Protein AF-A0A921BF27-F1 (afdb_monomer_lite)

Foldseek 3Di:
DADDDLVDQVQVVCVVVVHHDDDPQAADEAECQPPPDDLVVLLVVLVVQQVQADPNSHRRHQYEYEHNAALPDPCLVVLLSCVLLARRYYDHPHNDDPVSVQVRVQSNAAAADPPALDNPPGHDRDDRNPNNCVSSVHDPVRVNCSRRRSRDDPDD

Sequence (156 aa):
MRRARVDSIKSLKLWRDGRAAVANQEWRFVDMEHSPFSGQLVQEVLAEMDQDRGSDGRMRLTPLVRIPQDGDEDFKWAVKQVLDIGGFGVILPHVDTKEEAVRFVEAMRYPPLDDSAYPEPRGERGWGPGGAMRLWDMGANEYYRTCGRLAAQSRG

Structure (mmCIF, N/CA/C/O backbone):
data_AF-A0A921BF27-F1
#
_entry.id   AF-A0A921BF27-F1
#
loop_
_atom_site.group_PDB
_atom_site.id
_atom_site.type_symbol
_atom_site.label_atom_id
_atom_site.label_alt_id
_atom_site.label_comp_id
_atom_site.label_asym_id
_atom_site.label_entity_id
_atom_site.label_seq_id
_atom_site.pdbx_PDB_ins_code
_atom_site.Cartn_x
_atom_site.Cartn_y
_atom_site.Cartn_z
_atom_site.occupancy
_atom_site.B_iso_or_equiv
_atom_site.auth_seq_id
_atom_site.auth_comp_id
_atom_site.auth_asym_id
_atom_site.auth_atom_id
_atom_site.pdbx_PDB_model_num
ATOM 1 N N . MET A 1 1 ? 4.383 -4.833 -25.931 1.00 30.48 1 MET A N 1
ATOM 2 C CA . MET A 1 1 ? 3.068 -4.356 -25.448 1.00 30.48 1 MET A CA 1
ATOM 3 C C . MET A 1 1 ? 2.831 -4.960 -24.072 1.00 30.48 1 MET A C 1
ATOM 5 O O . MET A 1 1 ? 2.545 -6.144 -23.990 1.00 30.48 1 MET A O 1
ATOM 9 N N . ARG A 1 2 ? 3.042 -4.186 -23.004 1.00 41.72 2 ARG A N 1
ATOM 10 C CA . ARG A 1 2 ? 2.819 -4.584 -21.607 1.00 41.72 2 ARG A CA 1
ATOM 11 C C . ARG A 1 2 ? 1.784 -3.608 -21.051 1.00 41.72 2 ARG A C 1
ATOM 13 O O . ARG A 1 2 ? 1.970 -2.407 -21.180 1.00 41.72 2 ARG A O 1
ATOM 20 N N . ARG A 1 3 ? 0.638 -4.102 -20.587 1.00 38.84 3 ARG A N 1
ATOM 21 C CA . ARG A 1 3 ? -0.415 -3.281 -19.969 1.00 38.84 3 ARG A CA 1
ATOM 22 C C . ARG A 1 3 ? -0.991 -4.071 -18.809 1.00 38.84 3 ARG A C 1
ATOM 24 O O . ARG A 1 3 ? -1.799 -4.977 -19.020 1.00 38.84 3 ARG A O 1
ATOM 31 N N . ALA A 1 4 ? -0.579 -3.730 -17.596 1.00 37.50 4 ALA A N 1
ATOM 32 C CA . ALA A 1 4 ? -1.257 -4.187 -16.398 1.00 37.50 4 ALA A CA 1
ATOM 33 C C . ALA A 1 4 ? -2.602 -3.446 -16.312 1.00 37.50 4 ALA A C 1
ATOM 35 O O . ALA A 1 4 ? -2.677 -2.294 -15.901 1.00 37.50 4 ALA A O 1
ATOM 36 N N . ARG A 1 5 ? -3.682 -4.092 -16.769 1.00 43.44 5 ARG A N 1
ATOM 37 C CA . ARG A 1 5 ? -5.045 -3.615 -16.502 1.00 43.44 5 ARG A CA 1
ATOM 38 C C . ARG A 1 5 ? -5.353 -3.816 -15.028 1.00 43.44 5 ARG A C 1
ATOM 40 O O . ARG A 1 5 ? -5.181 -4.922 -14.538 1.00 43.44 5 ARG A O 1
ATOM 47 N N . VAL A 1 6 ? -5.839 -2.762 -14.393 1.00 42.69 6 VAL A N 1
ATOM 48 C CA . VAL A 1 6 ? -6.148 -2.616 -12.963 1.00 42.69 6 VAL A CA 1
ATOM 49 C C . VAL A 1 6 ? -7.272 -3.547 -12.479 1.00 42.69 6 VAL A C 1
ATOM 51 O O . VAL A 1 6 ? -7.367 -3.831 -11.289 1.00 42.69 6 VAL A O 1
ATOM 54 N N . ASP A 1 7 ? -8.053 -4.122 -13.401 1.00 39.69 7 ASP A N 1
ATOM 55 C CA . ASP A 1 7 ? -9.142 -5.090 -13.153 1.00 39.69 7 ASP A CA 1
ATOM 56 C C . ASP A 1 7 ? -8.671 -6.453 -12.594 1.00 39.69 7 ASP A C 1
ATOM 58 O O . ASP A 1 7 ? -9.343 -7.475 -12.731 1.00 39.69 7 ASP A O 1
ATOM 62 N N . SER A 1 8 ? -7.471 -6.522 -12.021 1.00 46.50 8 SER A N 1
ATOM 63 C CA . SER A 1 8 ? -6.712 -7.762 -11.909 1.00 46.50 8 SER A CA 1
ATOM 64 C C . SER A 1 8 ? -5.944 -7.963 -10.624 1.00 46.50 8 SER A C 1
ATOM 66 O O . SER A 1 8 ? -4.939 -8.680 -10.598 1.00 46.50 8 SER A O 1
ATOM 68 N N . ILE A 1 9 ? -6.390 -7.333 -9.552 1.00 57.59 9 ILE A N 1
ATOM 69 C CA . ILE A 1 9 ? -5.944 -7.747 -8.234 1.00 57.59 9 ILE A CA 1
ATOM 70 C C . ILE A 1 9 ? -6.592 -9.108 -8.007 1.00 57.59 9 ILE A C 1
ATOM 72 O O . ILE A 1 9 ? -7.790 -9.188 -7.726 1.00 57.59 9 ILE A O 1
ATOM 76 N N . LYS A 1 10 ? -5.820 -10.183 -8.195 1.00 63.97 10 LYS A N 1
ATOM 77 C CA . LYS A 1 10 ? -6.296 -11.569 -8.063 1.00 63.97 10 LYS A CA 1
ATOM 78 C C . LYS A 1 10 ? -7.074 -11.744 -6.752 1.00 63.97 10 LYS A C 1
ATOM 80 O O . LYS A 1 10 ? -8.173 -12.286 -6.773 1.00 63.97 10 LYS A O 1
ATOM 85 N N . SER A 1 11 ? -6.569 -11.172 -5.659 1.00 59.81 11 SER A N 1
ATOM 86 C CA . SER A 1 11 ? -7.199 -11.192 -4.334 1.00 59.81 11 SER A CA 1
ATOM 87 C C . SER A 1 11 ? -8.550 -10.466 -4.268 1.00 59.81 11 SER A C 1
ATOM 89 O O . SER A 1 11 ? -9.496 -11.004 -3.701 1.00 59.81 11 SER A O 1
ATOM 91 N N . LEU A 1 12 ? -8.682 -9.281 -4.879 1.00 61.22 12 LEU A N 1
ATOM 92 C CA . LEU A 1 12 ? -9.947 -8.532 -4.881 1.00 61.22 12 LEU A CA 1
ATOM 93 C C . LEU A 1 12 ? -11.010 -9.240 -5.725 1.00 61.22 12 LEU A C 1
ATOM 95 O O . LEU A 1 12 ? -12.179 -9.276 -5.349 1.00 61.22 12 LEU A O 1
ATOM 99 N N . LYS A 1 13 ? -10.604 -9.825 -6.858 1.00 66.06 13 LYS A N 1
ATOM 100 C CA . LYS A 1 13 ? -11.502 -10.623 -7.695 1.00 66.06 13 LYS A CA 1
ATOM 101 C C . LYS A 1 13 ? -12.014 -11.846 -6.937 1.00 66.06 13 LYS A C 1
ATOM 103 O O . LYS A 1 13 ? -13.214 -12.075 -6.919 1.00 66.06 13 LYS A O 1
ATOM 108 N N . LEU A 1 14 ? -11.124 -12.585 -6.273 1.00 70.44 14 LEU A N 1
ATOM 109 C CA . LEU A 1 14 ? -11.526 -13.737 -5.465 1.00 70.44 14 LEU A CA 1
ATOM 110 C C . LEU A 1 14 ? -12.533 -13.347 -4.390 1.00 70.44 14 LEU A C 1
ATOM 112 O O . LEU A 1 14 ? -13.552 -14.017 -4.263 1.00 70.44 14 LEU A O 1
ATOM 116 N N . TRP A 1 15 ? -12.296 -12.236 -3.690 1.00 62.75 15 TRP A N 1
ATOM 117 C CA . TRP A 1 15 ? -13.232 -11.750 -2.683 1.00 62.75 15 TRP A CA 1
ATOM 118 C C . TRP A 1 15 ? -14.608 -11.413 -3.279 1.00 62.75 15 TRP A C 1
ATOM 120 O O . TRP A 1 15 ? -15.627 -11.830 -2.733 1.00 62.75 15 TRP A O 1
ATOM 130 N N . ARG A 1 16 ? -14.653 -10.744 -4.442 1.00 68.94 16 ARG A N 1
ATOM 131 C CA . ARG A 1 16 ? -15.909 -10.470 -5.172 1.00 68.94 16 ARG A CA 1
ATOM 132 C C . ARG A 1 16 ? -16.631 -11.745 -5.612 1.00 68.94 16 ARG A C 1
ATOM 134 O O . ARG A 1 16 ? -17.856 -11.766 -5.615 1.00 68.94 16 ARG A O 1
ATOM 141 N N . ASP A 1 17 ? -15.883 -12.795 -5.931 1.00 77.94 17 ASP A N 1
ATOM 142 C CA . ASP A 1 17 ? -16.408 -14.105 -6.326 1.00 77.94 17 ASP A CA 1
ATOM 143 C C . ASP A 1 17 ? -16.770 -14.990 -5.106 1.00 77.94 17 ASP A C 1
ATOM 145 O O . ASP A 1 17 ? -17.055 -16.178 -5.264 1.00 77.94 17 ASP A O 1
ATOM 149 N N . GLY A 1 18 ? -16.734 -14.450 -3.878 1.00 78.31 18 GLY A N 1
ATOM 150 C CA . GLY A 1 18 ? -17.047 -15.181 -2.642 1.00 78.31 18 GLY A CA 1
ATOM 151 C C . GLY A 1 18 ? -15.974 -16.190 -2.217 1.00 78.31 18 GLY A C 1
ATOM 152 O O . GLY A 1 18 ? -16.242 -17.092 -1.424 1.00 78.31 18 GLY A O 1
ATOM 153 N N . ARG A 1 19 ? -14.755 -16.070 -2.750 1.00 81.38 19 ARG A N 1
ATOM 154 C CA . ARG A 1 19 ? -13.620 -16.954 -2.469 1.00 81.38 19 ARG A CA 1
ATOM 155 C C . ARG A 1 19 ? -12.618 -16.274 -1.544 1.00 81.38 19 ARG A C 1
ATOM 157 O O . ARG A 1 19 ? -12.308 -15.094 -1.693 1.00 81.38 19 ARG A O 1
ATOM 164 N N . ALA A 1 20 ? -12.052 -17.045 -0.620 1.00 80.56 20 ALA A N 1
ATOM 165 C CA . ALA A 1 20 ? -10.955 -16.566 0.211 1.00 80.56 20 ALA A CA 1
ATOM 166 C C . ALA A 1 20 ? -9.713 -16.271 -0.648 1.00 80.56 20 ALA A C 1
ATOM 168 O O . ALA A 1 20 ? -9.349 -17.069 -1.514 1.00 80.56 20 ALA A O 1
ATOM 169 N N . ALA A 1 21 ? -9.060 -15.139 -0.385 1.00 82.38 21 ALA A N 1
ATOM 170 C CA . ALA A 1 21 ? -7.716 -14.852 -0.874 1.00 82.38 21 ALA A CA 1
ATOM 171 C C . ALA A 1 21 ? -6.714 -15.297 0.198 1.00 82.38 21 ALA A C 1
ATOM 173 O O . ALA A 1 21 ? -6.635 -14.698 1.274 1.00 82.38 21 ALA A O 1
ATOM 174 N N . VAL A 1 22 ? -5.969 -16.363 -0.073 1.00 85.00 22 VAL A N 1
ATOM 175 C CA . VAL A 1 22 ? -5.107 -17.026 0.905 1.00 85.00 22 VAL A CA 1
ATOM 176 C C . VAL A 1 22 ? -3.696 -16.440 0.832 1.00 85.00 22 VAL A C 1
ATOM 178 O O . VAL A 1 22 ? -3.118 -16.248 -0.245 1.00 85.00 22 VAL A O 1
ATOM 181 N N . ALA A 1 23 ? -3.123 -16.147 2.002 1.00 84.12 23 ALA A N 1
ATOM 182 C CA . ALA A 1 23 ? -1.739 -15.700 2.100 1.00 84.12 23 ALA A CA 1
ATOM 183 C C . ALA A 1 23 ? -0.795 -16.743 1.475 1.00 84.12 23 ALA A C 1
ATOM 185 O O . ALA A 1 23 ? -0.992 -17.949 1.621 1.00 84.12 23 ALA A O 1
ATOM 186 N N . ASN A 1 24 ? 0.231 -16.273 0.769 1.00 84.94 24 ASN A N 1
ATOM 187 C CA . ASN A 1 24 ? 1.201 -17.062 0.001 1.00 84.94 24 ASN A CA 1
ATOM 188 C C . ASN A 1 24 ? 0.627 -17.850 -1.197 1.00 84.94 24 ASN A C 1
ATOM 190 O O . ASN A 1 24 ? 1.370 -18.577 -1.849 1.00 84.94 24 ASN A O 1
ATOM 194 N N . GLN A 1 25 ? -0.656 -17.680 -1.536 1.00 87.00 25 GLN A N 1
ATOM 195 C CA . GLN A 1 25 ? -1.254 -18.193 -2.783 1.00 87.00 25 GLN A CA 1
ATOM 196 C C . GLN A 1 25 ? -1.691 -17.057 -3.720 1.00 87.00 25 GLN A C 1
ATOM 198 O O . GLN A 1 25 ? -1.608 -17.161 -4.952 1.00 87.00 25 GLN A O 1
ATOM 203 N N . GLU A 1 26 ? -2.137 -15.941 -3.140 1.00 88.38 26 GLU A N 1
ATOM 204 C CA . GLU A 1 26 ? -2.551 -14.751 -3.888 1.00 88.38 26 GLU A CA 1
ATOM 205 C C . GLU A 1 26 ? -1.855 -13.467 -3.482 1.00 88.38 26 GLU A C 1
ATOM 207 O O . GLU A 1 26 ? -1.678 -12.570 -4.308 1.00 88.38 26 GLU A O 1
ATOM 212 N N . TRP A 1 27 ? -1.457 -13.370 -2.223 1.00 91.31 27 TRP A N 1
ATOM 213 C CA . TRP A 1 27 ? -0.810 -12.190 -1.686 1.00 91.31 27 TRP A CA 1
ATOM 214 C C . TRP A 1 27 ? 0.294 -12.587 -0.719 1.00 91.31 27 TRP A C 1
ATOM 216 O O . TRP A 1 27 ? 0.228 -13.632 -0.074 1.00 91.31 27 TRP A O 1
ATOM 226 N N . ARG A 1 28 ? 1.331 -11.758 -0.646 1.00 93.00 28 ARG A N 1
ATOM 227 C CA . ARG A 1 28 ? 2.449 -11.924 0.276 1.00 93.00 28 ARG A CA 1
ATOM 228 C C . ARG A 1 28 ? 2.308 -10.889 1.376 1.00 93.00 28 ARG A C 1
ATOM 230 O O . ARG A 1 28 ? 2.202 -9.698 1.091 1.00 93.00 28 ARG A O 1
ATOM 237 N N . PHE A 1 29 ? 2.325 -11.361 2.613 1.00 93.94 29 PHE A N 1
ATOM 238 C CA . PHE A 1 29 ? 2.399 -10.505 3.787 1.00 93.94 29 PHE A CA 1
ATOM 239 C C . PHE A 1 29 ? 3.842 -10.057 4.014 1.00 93.94 29 PHE A C 1
ATOM 241 O O . PHE A 1 29 ? 4.721 -10.912 4.125 1.00 93.94 29 PHE A O 1
ATOM 248 N N . VAL A 1 30 ? 4.092 -8.754 4.068 1.00 94.75 30 VAL A N 1
ATOM 249 C CA . VAL A 1 30 ? 5.403 -8.172 4.381 1.00 94.75 30 VAL A CA 1
ATOM 250 C C . VAL A 1 30 ? 5.269 -7.446 5.711 1.00 94.75 30 VAL A C 1
ATOM 252 O O . VAL A 1 30 ? 4.652 -6.387 5.775 1.00 94.75 30 VAL A O 1
ATOM 255 N N . ASP A 1 31 ? 5.781 -8.051 6.777 1.00 95.00 31 ASP A N 1
ATOM 256 C CA . ASP A 1 31 ? 5.561 -7.566 8.137 1.00 95.00 31 ASP A CA 1
ATOM 257 C C . ASP A 1 31 ? 6.660 -6.607 8.594 1.00 95.00 31 ASP A C 1
ATOM 259 O O . ASP A 1 31 ? 7.804 -7.028 8.747 1.00 95.00 31 ASP A O 1
ATOM 263 N N . MET A 1 32 ? 6.304 -5.348 8.847 1.00 95.75 32 MET A N 1
ATOM 264 C CA . MET A 1 32 ? 7.187 -4.350 9.457 1.00 95.75 32 MET A CA 1
ATOM 265 C C . MET A 1 32 ? 6.705 -3.899 10.846 1.00 95.75 32 MET A C 1
ATOM 267 O O . MET A 1 32 ? 7.203 -2.896 11.340 1.00 95.75 32 MET A O 1
ATOM 271 N N . GLU A 1 33 ? 5.744 -4.595 11.467 1.00 92.75 33 GLU A N 1
ATOM 272 C CA . GLU A 1 33 ? 5.296 -4.318 12.844 1.00 92.75 33 GLU A CA 1
ATOM 273 C C . GLU A 1 33 ? 6.171 -5.049 13.864 1.00 92.75 33 GLU A C 1
ATOM 275 O O . GLU A 1 33 ? 6.681 -4.454 14.808 1.00 92.75 33 GLU A O 1
ATOM 280 N N . HIS A 1 34 ? 6.420 -6.342 13.643 1.00 91.94 34 HIS A N 1
ATOM 281 C CA . HIS A 1 34 ? 7.297 -7.141 14.510 1.00 91.94 34 HIS A CA 1
ATOM 282 C C . HIS A 1 34 ? 8.725 -7.273 13.973 1.00 91.94 34 HIS A C 1
ATOM 284 O O . HIS A 1 34 ? 9.530 -8.042 14.496 1.00 91.94 34 HIS A O 1
ATOM 290 N N . SER A 1 35 ? 9.047 -6.529 12.920 1.00 85.81 35 SER A N 1
ATOM 291 C CA . SER A 1 35 ? 10.401 -6.364 12.397 1.00 85.81 35 SER A CA 1
ATOM 292 C C . SER A 1 35 ? 10.728 -4.875 12.339 1.00 85.81 35 SER A C 1
ATOM 294 O O . SER A 1 35 ? 9.813 -4.075 12.164 1.00 85.81 35 SER A O 1
ATOM 296 N N . PRO A 1 36 ? 12.005 -4.468 12.450 1.00 88.12 36 PRO A N 1
ATOM 297 C CA . PRO A 1 36 ? 12.372 -3.069 12.286 1.00 88.12 36 PRO A CA 1
ATOM 298 C C . PRO A 1 36 ? 11.856 -2.524 10.954 1.00 88.12 36 PRO A C 1
ATOM 300 O O . PRO A 1 36 ? 12.166 -3.073 9.892 1.00 88.12 36 PRO A O 1
ATOM 303 N N . PHE A 1 37 ? 11.091 -1.435 11.004 1.00 92.38 37 PHE A N 1
ATOM 304 C CA . PHE A 1 37 ? 10.605 -0.808 9.786 1.00 92.38 37 PHE A CA 1
ATOM 305 C C . PHE A 1 37 ? 11.776 -0.317 8.940 1.00 92.38 37 PHE A C 1
ATOM 307 O O . PHE A 1 37 ? 12.580 0.515 9.366 1.00 92.38 37 PHE A O 1
ATOM 314 N N . SER A 1 38 ? 11.858 -0.833 7.718 1.00 95.31 38 SER A N 1
ATOM 315 C CA . SER A 1 38 ? 12.903 -0.484 6.770 1.00 95.31 38 SER A CA 1
ATOM 316 C C . SER A 1 38 ? 12.328 -0.439 5.365 1.00 95.31 38 SER A C 1
ATOM 318 O O . SER A 1 38 ? 11.995 -1.466 4.773 1.00 95.31 38 SER A O 1
ATOM 320 N N . GLY A 1 39 ? 12.266 0.765 4.793 1.00 94.38 39 GLY A N 1
ATOM 321 C CA . GLY A 1 39 ? 11.888 0.939 3.391 1.00 94.38 39 GLY A CA 1
ATOM 322 C C . GLY A 1 39 ? 12.821 0.188 2.435 1.00 94.38 39 GLY A C 1
ATOM 323 O O . GLY A 1 39 ? 12.367 -0.287 1.397 1.00 94.38 39 GLY A O 1
ATOM 324 N N . GLN A 1 40 ? 14.095 0.016 2.808 1.00 95.62 40 GLN A N 1
ATOM 325 C CA . GLN A 1 40 ? 15.052 -0.782 2.043 1.00 95.62 40 GLN A CA 1
ATOM 326 C C . GLN A 1 40 ? 14.670 -2.268 2.043 1.00 95.62 40 GLN A C 1
ATOM 328 O O . GLN A 1 40 ? 14.607 -2.865 0.974 1.00 95.62 40 GLN A O 1
ATOM 333 N N . LEU A 1 41 ? 14.344 -2.851 3.204 1.00 95.31 41 LEU A N 1
ATOM 334 C CA . LEU A 1 41 ? 13.920 -4.256 3.268 1.00 95.31 41 LEU A CA 1
ATOM 335 C C . LEU A 1 41 ? 12.633 -4.484 2.469 1.00 95.31 41 LEU A C 1
ATOM 337 O O . LEU A 1 41 ? 12.516 -5.472 1.749 1.00 95.31 41 LEU A O 1
ATOM 341 N N . VAL A 1 42 ? 11.681 -3.547 2.533 1.00 96.81 42 VAL A N 1
ATOM 342 C CA . VAL A 1 42 ? 10.472 -3.629 1.702 1.00 96.81 42 VAL A CA 1
ATOM 343 C C . VAL A 1 42 ? 10.833 -3.589 0.213 1.00 96.81 42 VAL A C 1
ATOM 345 O O . VAL A 1 42 ? 10.310 -4.394 -0.551 1.00 96.81 42 VAL A O 1
ATOM 348 N N . GLN A 1 43 ? 11.741 -2.707 -0.219 1.00 96.56 43 GLN A N 1
ATOM 349 C CA . GLN A 1 43 ? 12.208 -2.665 -1.611 1.00 96.56 43 GLN A CA 1
ATOM 350 C C . GLN A 1 43 ? 12.889 -3.964 -2.053 1.00 96.56 43 GLN A C 1
ATOM 352 O O . GLN A 1 43 ? 12.632 -4.422 -3.164 1.00 96.56 43 GLN A O 1
ATOM 357 N N . GLU A 1 44 ? 13.727 -4.559 -1.206 1.00 96.69 44 GLU A N 1
ATOM 358 C CA . GLU A 1 44 ? 14.409 -5.828 -1.483 1.00 96.69 44 GLU A CA 1
ATOM 359 C C . GLU A 1 44 ? 13.400 -6.966 -1.678 1.00 96.69 44 GLU A C 1
ATOM 361 O O . GLU A 1 44 ? 13.453 -7.667 -2.689 1.00 96.69 44 GLU A O 1
ATOM 366 N N . VAL A 1 45 ? 12.412 -7.080 -0.784 1.00 96.50 45 VAL A N 1
ATOM 367 C CA . VAL A 1 45 ? 11.327 -8.067 -0.910 1.00 96.50 45 VAL A CA 1
ATOM 368 C C . VAL A 1 45 ? 10.506 -7.831 -2.180 1.00 96.50 45 VAL A C 1
ATOM 370 O O . VAL A 1 45 ? 10.190 -8.777 -2.898 1.00 96.50 45 VAL A O 1
ATOM 373 N N . LEU A 1 46 ? 10.171 -6.577 -2.501 1.00 96.75 46 LEU A N 1
ATOM 374 C CA . LEU A 1 46 ? 9.446 -6.249 -3.732 1.00 96.75 46 LEU A CA 1
ATOM 375 C C . LEU A 1 46 ? 10.250 -6.610 -4.987 1.00 96.75 46 LEU A C 1
ATOM 377 O O . LEU A 1 46 ? 9.667 -7.103 -5.949 1.00 96.75 46 LEU A O 1
ATOM 381 N N . ALA A 1 47 ? 11.566 -6.390 -4.982 1.00 96.56 47 ALA A N 1
ATOM 382 C CA . ALA A 1 47 ? 12.452 -6.735 -6.091 1.00 96.56 47 ALA A CA 1
ATOM 383 C C . ALA A 1 47 ? 12.613 -8.254 -6.268 1.00 96.56 47 ALA A C 1
ATOM 385 O O . ALA A 1 47 ? 12.687 -8.726 -7.403 1.00 96.56 47 ALA A O 1
ATOM 386 N N . GLU A 1 48 ? 12.628 -9.023 -5.175 1.00 96.94 48 GLU A N 1
ATOM 387 C CA . GLU A 1 48 ? 12.581 -10.489 -5.210 1.00 96.94 48 GLU A CA 1
ATOM 388 C C . GLU A 1 48 ? 11.259 -10.973 -5.820 1.00 96.94 48 GLU A C 1
ATOM 390 O O . GLU A 1 48 ? 11.255 -11.751 -6.775 1.00 96.94 48 GLU A O 1
ATOM 395 N N . MET A 1 49 ? 10.130 -10.453 -5.328 1.00 95.19 49 MET A N 1
ATOM 396 C CA . MET A 1 49 ? 8.799 -10.779 -5.849 1.00 95.19 49 MET A CA 1
ATOM 397 C C . MET A 1 49 ? 8.633 -10.401 -7.328 1.00 95.19 49 MET A C 1
ATOM 399 O O . MET A 1 49 ? 7.914 -11.079 -8.061 1.00 95.19 49 MET A O 1
ATOM 403 N N . ASP A 1 50 ? 9.309 -9.343 -7.782 1.00 94.88 50 ASP A N 1
ATOM 404 C CA . ASP A 1 50 ? 9.326 -8.897 -9.178 1.00 94.88 50 ASP A CA 1
ATOM 405 C C . ASP A 1 50 ? 9.911 -9.934 -10.146 1.00 94.88 50 ASP A C 1
ATOM 407 O O . ASP A 1 50 ? 9.549 -9.945 -11.325 1.00 94.88 50 ASP A O 1
ATOM 411 N N . GLN A 1 51 ? 10.773 -10.831 -9.654 1.00 95.31 51 GLN A N 1
ATOM 412 C CA . GLN A 1 51 ? 11.359 -11.902 -10.462 1.00 95.31 51 GLN A CA 1
ATOM 413 C C . GLN A 1 51 ? 10.365 -13.039 -10.751 1.00 95.31 51 GLN A C 1
ATOM 415 O O . GLN A 1 51 ? 10.539 -13.762 -11.731 1.00 95.31 51 GLN A O 1
ATOM 420 N N . ASP A 1 52 ? 9.305 -13.190 -9.946 1.00 94.19 52 ASP A N 1
ATOM 421 C CA . ASP A 1 52 ? 8.243 -14.182 -10.157 1.00 94.19 52 ASP A CA 1
ATOM 422 C C . ASP A 1 52 ? 6.975 -13.519 -10.704 1.00 94.19 52 ASP A C 1
ATOM 424 O O . ASP A 1 52 ? 6.004 -13.217 -9.996 1.00 94.19 52 ASP A O 1
ATOM 428 N N . ARG A 1 53 ? 6.982 -13.292 -12.018 1.00 90.69 53 ARG A N 1
ATOM 429 C CA . ARG A 1 53 ? 5.820 -12.797 -12.758 1.00 90.69 53 ARG A CA 1
ATOM 430 C C . ARG A 1 53 ? 5.170 -13.897 -13.588 1.00 90.69 53 ARG A C 1
ATOM 432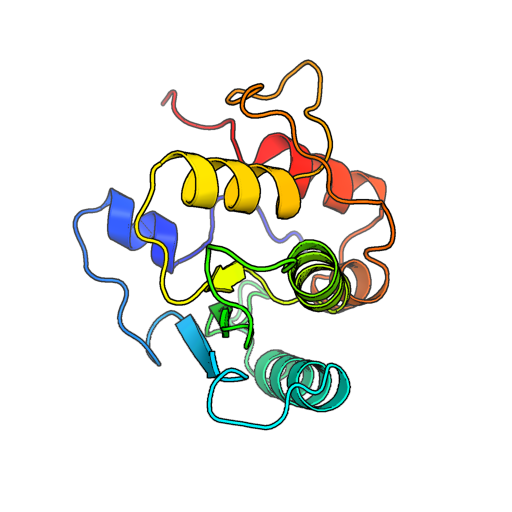 O O . ARG A 1 53 ? 5.824 -14.753 -14.180 1.00 90.69 53 ARG A O 1
ATOM 439 N N . GLY A 1 54 ? 3.843 -13.858 -13.658 1.00 87.19 54 GLY A N 1
ATOM 440 C CA . GLY A 1 54 ? 3.065 -14.670 -14.586 1.00 87.19 54 GLY A CA 1
ATOM 441 C C . GLY A 1 54 ? 3.289 -14.263 -16.044 1.00 87.19 54 GLY A C 1
ATOM 442 O O . GLY A 1 54 ? 3.837 -13.204 -16.347 1.00 87.19 54 GLY A O 1
ATOM 443 N N . SER A 1 55 ? 2.797 -15.084 -16.974 1.00 87.12 55 SER A N 1
ATOM 444 C CA . SER A 1 55 ? 2.829 -14.778 -18.413 1.00 87.12 55 SER A CA 1
ATOM 445 C C . SER A 1 55 ? 2.025 -13.527 -18.792 1.00 87.12 55 SER A C 1
ATOM 447 O O . SER A 1 55 ? 2.253 -12.944 -19.848 1.00 87.12 55 SER A O 1
ATOM 449 N N . ASP A 1 56 ? 1.108 -13.088 -17.926 1.00 82.31 56 ASP A N 1
ATOM 450 C CA . ASP A 1 56 ? 0.368 -11.830 -18.048 1.00 82.31 56 ASP A CA 1
ATOM 451 C C . ASP A 1 56 ? 1.165 -10.603 -17.564 1.00 82.31 56 ASP A C 1
ATOM 453 O O . ASP A 1 56 ? 0.658 -9.480 -17.597 1.00 82.31 56 ASP A O 1
ATOM 457 N N . GLY A 1 57 ? 2.415 -10.806 -17.133 1.00 83.88 57 GLY A N 1
ATOM 458 C CA . GLY A 1 57 ? 3.325 -9.769 -16.664 1.00 83.88 57 GLY A CA 1
ATOM 459 C C . GLY A 1 57 ? 3.056 -9.300 -15.237 1.00 83.88 57 GLY A C 1
ATOM 460 O O . GLY A 1 57 ? 3.685 -8.338 -14.803 1.00 83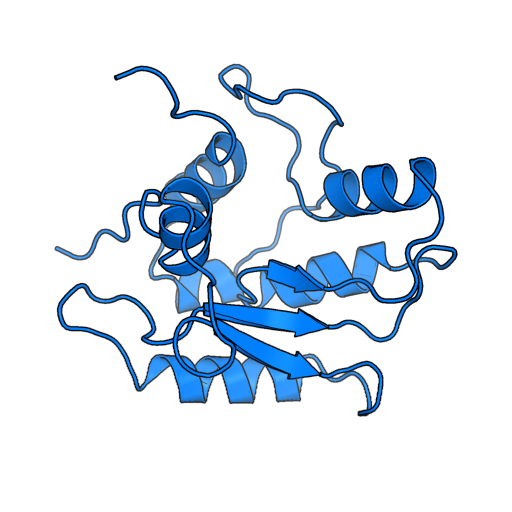.88 57 GLY A O 1
ATOM 461 N N . ARG A 1 58 ? 2.144 -9.931 -14.490 1.00 82.88 58 ARG A N 1
ATOM 462 C CA . ARG A 1 58 ? 1.831 -9.554 -13.102 1.00 82.88 58 ARG A CA 1
ATOM 463 C C . ARG A 1 58 ? 2.689 -10.328 -12.122 1.00 82.88 58 ARG A C 1
ATOM 465 O O . ARG A 1 58 ? 2.958 -11.502 -12.359 1.00 82.88 58 ARG A O 1
ATOM 472 N N . MET A 1 59 ? 3.062 -9.697 -11.007 1.00 89.81 59 MET A N 1
ATOM 473 C CA . MET A 1 59 ? 3.647 -10.429 -9.880 1.00 89.81 59 MET A CA 1
ATOM 474 C C . MET A 1 59 ? 2.710 -11.566 -9.474 1.00 89.81 59 MET A C 1
ATOM 476 O O . MET A 1 59 ? 1.491 -11.377 -9.404 1.00 89.81 59 MET A O 1
ATOM 480 N N . ARG A 1 60 ? 3.276 -12.748 -9.221 1.00 90.75 60 ARG A N 1
ATOM 481 C CA . ARG A 1 60 ? 2.513 -13.945 -8.854 1.00 90.75 60 ARG A CA 1
ATOM 482 C C . ARG A 1 60 ? 1.684 -13.730 -7.593 1.00 90.75 60 ARG A C 1
ATOM 484 O O . ARG A 1 60 ? 0.539 -14.181 -7.526 1.00 90.75 60 ARG A O 1
ATOM 491 N N . LEU A 1 61 ? 2.274 -13.040 -6.621 1.00 92.31 61 LEU A N 1
ATOM 492 C CA . LEU A 1 61 ? 1.668 -12.667 -5.352 1.00 92.31 61 LEU A CA 1
ATOM 493 C C . LEU A 1 61 ? 1.567 -11.144 -5.263 1.00 92.31 61 LEU A C 1
ATOM 495 O O . LEU A 1 61 ? 2.499 -10.424 -5.609 1.00 92.31 61 LEU A O 1
ATOM 499 N N . THR A 1 62 ? 0.437 -10.647 -4.769 1.00 92.25 62 THR A N 1
ATOM 500 C CA . THR A 1 62 ? 0.244 -9.219 -4.486 1.00 92.25 62 THR A CA 1
ATOM 501 C C . THR A 1 62 ? 0.943 -8.830 -3.171 1.00 92.25 62 THR A C 1
ATOM 503 O O . THR A 1 62 ? 0.612 -9.419 -2.141 1.00 92.25 62 THR A O 1
ATOM 506 N N . PRO A 1 63 ? 1.885 -7.868 -3.154 1.00 94.12 63 PRO A N 1
ATOM 507 C CA . PRO A 1 63 ? 2.583 -7.471 -1.930 1.00 94.12 63 PRO A CA 1
ATOM 508 C C . PRO A 1 63 ? 1.721 -6.560 -1.048 1.00 94.12 63 PRO A C 1
ATOM 510 O O . PRO A 1 63 ? 1.424 -5.426 -1.430 1.00 94.12 63 PRO A O 1
ATOM 513 N N . LEU A 1 64 ? 1.354 -7.034 0.144 1.00 95.75 64 LEU A N 1
ATOM 514 C CA . LEU A 1 64 ? 0.686 -6.234 1.173 1.00 95.75 64 LEU A CA 1
ATOM 515 C C . LEU A 1 64 ? 1.637 -6.036 2.352 1.00 95.75 64 LEU A C 1
ATOM 517 O O . LEU A 1 64 ? 2.106 -7.010 2.942 1.00 95.75 64 LEU A O 1
ATOM 521 N N . VAL A 1 65 ? 1.926 -4.779 2.678 1.00 97.31 65 VAL A N 1
ATOM 522 C CA . VAL A 1 65 ? 2.928 -4.420 3.687 1.00 97.31 65 VAL A CA 1
ATOM 523 C C . VAL A 1 65 ? 2.228 -3.942 4.950 1.00 97.31 65 VAL A C 1
ATOM 525 O O . VAL A 1 65 ? 1.479 -2.967 4.900 1.00 97.31 65 VAL A O 1
ATOM 528 N N . ARG A 1 66 ? 2.476 -4.606 6.077 1.00 97.62 66 ARG A N 1
ATOM 529 C CA . ARG A 1 66 ? 2.053 -4.127 7.392 1.00 97.62 66 ARG A CA 1
ATOM 530 C C . ARG A 1 66 ? 3.058 -3.115 7.909 1.00 97.62 66 ARG A C 1
ATOM 532 O O . ARG A 1 66 ? 4.248 -3.414 7.925 1.00 97.62 66 ARG A O 1
ATOM 539 N N . ILE A 1 67 ? 2.585 -1.933 8.278 1.00 97.94 67 ILE A N 1
ATOM 540 C CA . ILE A 1 67 ? 3.406 -0.878 8.888 1.00 97.94 67 ILE A CA 1
ATOM 541 C C . ILE A 1 67 ? 3.412 -1.024 10.417 1.00 97.94 67 ILE A C 1
ATOM 543 O O . ILE A 1 67 ? 2.510 -1.671 10.942 1.00 97.94 67 ILE A O 1
ATOM 547 N N . PRO A 1 68 ? 4.413 -0.470 11.126 1.00 96.75 68 PRO A N 1
ATOM 548 C CA . PRO A 1 68 ? 4.506 -0.599 12.581 1.00 96.75 68 PRO A CA 1
ATOM 549 C C . PRO A 1 68 ? 3.553 0.300 13.359 1.00 96.75 68 PRO A C 1
ATOM 551 O O . PRO A 1 68 ? 3.454 0.117 14.562 1.00 96.75 68 PRO A O 1
ATOM 554 N N . GLN A 1 69 ? 2.949 1.300 12.712 1.00 97.44 69 GLN A N 1
ATOM 555 C CA . GLN A 1 69 ? 2.059 2.231 13.393 1.00 97.44 69 GLN A CA 1
ATOM 556 C C . GLN A 1 69 ? 0.678 1.639 13.616 1.00 97.44 69 GLN A C 1
ATOM 558 O O . GLN A 1 69 ? 0.153 0.996 12.707 1.00 97.44 69 GLN A O 1
ATOM 563 N N . ASP A 1 70 ? 0.066 1.991 14.738 1.00 97.25 70 ASP A N 1
ATOM 564 C CA . ASP A 1 70 ? -1.313 1.641 15.076 1.00 97.25 70 ASP A CA 1
ATOM 565 C C . ASP A 1 70 ? -2.322 2.676 14.551 1.00 97.25 70 ASP A C 1
ATOM 567 O O . ASP A 1 70 ? -1.963 3.750 14.045 1.00 97.25 70 ASP A O 1
ATOM 571 N N . GLY A 1 71 ? -3.616 2.348 14.626 1.00 96.75 71 GLY A N 1
ATOM 572 C CA . GLY A 1 71 ? -4.702 3.193 14.124 1.00 96.75 71 GLY A CA 1
ATOM 573 C C . GLY A 1 71 ? -4.713 4.607 14.714 1.00 96.75 71 GLY A C 1
ATOM 574 O O . GLY A 1 71 ? -4.995 5.588 14.004 1.00 96.75 71 GLY A O 1
ATOM 575 N N . ASP A 1 72 ? -4.361 4.725 15.991 1.00 96.94 72 ASP A N 1
ATOM 576 C CA . ASP A 1 72 ? -4.366 5.963 16.767 1.00 96.94 72 ASP A CA 1
ATOM 577 C C . ASP A 1 72 ? -3.095 6.821 16.591 1.00 96.94 72 ASP A C 1
ATOM 579 O O . ASP A 1 72 ? -3.060 7.972 17.035 1.00 96.94 72 ASP A O 1
ATOM 583 N N . GLU A 1 73 ? -2.088 6.339 15.856 1.00 97.88 73 GLU A N 1
ATOM 584 C CA . GLU A 1 73 ? -0.811 7.027 15.638 1.00 97.88 73 GLU A CA 1
ATOM 585 C C . GLU A 1 73 ? -0.747 7.848 14.328 1.00 97.88 73 GLU A C 1
ATOM 587 O O . GLU A 1 73 ? -1.669 7.877 13.504 1.00 97.88 73 GLU A O 1
ATOM 592 N N . ASP A 1 74 ? 0.367 8.560 14.100 1.00 96.50 74 ASP A N 1
ATOM 593 C CA . ASP A 1 74 ? 0.659 9.185 12.801 1.00 96.50 74 ASP A CA 1
ATOM 594 C C . ASP A 1 74 ? 1.351 8.201 11.844 1.00 96.50 74 ASP A C 1
ATOM 596 O O . ASP A 1 74 ? 2.580 8.098 11.768 1.00 96.50 74 ASP A O 1
ATOM 600 N N . PHE A 1 75 ? 0.532 7.495 11.068 1.00 97.38 75 PHE A N 1
ATOM 601 C CA . PHE A 1 75 ? 0.970 6.529 10.061 1.00 97.38 75 PHE A CA 1
ATOM 602 C C . PHE A 1 75 ? 1.150 7.114 8.650 1.00 97.38 75 PHE A C 1
ATOM 604 O O . PHE A 1 75 ? 1.614 6.409 7.746 1.00 97.38 75 PHE A O 1
ATOM 611 N N . LYS A 1 76 ? 0.778 8.381 8.398 1.00 96.75 76 LYS A N 1
ATOM 612 C CA . LYS A 1 76 ? 0.653 8.920 7.023 1.00 96.75 76 LYS A CA 1
ATOM 613 C C . LYS A 1 76 ? 1.964 8.839 6.242 1.00 96.75 76 LYS A C 1
ATOM 615 O O . LYS A 1 76 ? 1.969 8.518 5.050 1.00 96.75 76 LYS A O 1
ATOM 620 N N . TRP A 1 77 ? 3.082 9.107 6.911 1.00 95.75 77 TRP A N 1
ATOM 621 C CA . TRP A 1 77 ? 4.407 9.047 6.301 1.00 95.75 77 TRP A CA 1
ATOM 622 C C . TRP A 1 77 ? 4.789 7.615 5.892 1.00 95.75 77 TRP A C 1
ATOM 624 O O . TRP A 1 77 ? 5.329 7.423 4.800 1.00 95.75 77 TRP A O 1
ATOM 634 N N . ALA A 1 78 ? 4.469 6.613 6.719 1.00 96.94 78 ALA A N 1
ATOM 635 C CA . ALA A 1 78 ? 4.792 5.212 6.466 1.00 96.94 78 ALA A CA 1
ATOM 636 C C . ALA A 1 78 ? 3.937 4.659 5.321 1.00 96.94 78 ALA A C 1
ATOM 638 O O . ALA A 1 78 ? 4.474 4.075 4.376 1.00 96.94 78 ALA A O 1
ATOM 639 N N . VAL A 1 79 ? 2.629 4.953 5.334 1.00 97.81 79 VAL A N 1
ATOM 640 C CA . VAL A 1 79 ? 1.703 4.653 4.228 1.00 97.81 79 VAL A CA 1
ATOM 641 C C . VAL A 1 79 ? 2.241 5.210 2.911 1.00 97.81 79 VAL A C 1
ATOM 643 O O . VAL A 1 79 ? 2.342 4.486 1.917 1.00 97.81 79 VAL A O 1
ATOM 646 N N . LYS A 1 80 ? 2.638 6.490 2.899 1.00 96.19 80 LYS A N 1
ATOM 647 C CA . LYS A 1 80 ? 3.194 7.134 1.706 1.00 96.19 80 LYS A CA 1
ATOM 648 C C . LYS A 1 80 ? 4.458 6.431 1.219 1.00 96.19 80 LYS A C 1
ATOM 650 O O . LYS A 1 80 ? 4.537 6.124 0.032 1.00 96.19 80 LYS A O 1
ATOM 655 N N . GLN A 1 81 ? 5.425 6.170 2.101 1.00 95.94 81 GLN A N 1
ATOM 656 C CA . GLN A 1 81 ? 6.684 5.530 1.714 1.00 95.94 81 GLN A CA 1
ATOM 657 C C . GLN A 1 81 ? 6.457 4.140 1.122 1.00 95.94 81 GLN A C 1
ATOM 659 O O . GLN A 1 81 ? 6.940 3.875 0.024 1.00 95.94 81 GLN A O 1
ATOM 664 N N . VAL A 1 82 ? 5.676 3.289 1.795 1.00 97.75 82 VAL A N 1
ATOM 665 C CA . VAL A 1 82 ? 5.357 1.929 1.332 1.00 97.75 82 VAL A CA 1
ATOM 666 C C . VAL A 1 82 ? 4.734 1.945 -0.061 1.00 97.75 82 VAL A C 1
ATOM 668 O O . VAL A 1 82 ? 5.145 1.194 -0.949 1.00 97.75 82 VAL A O 1
ATOM 671 N N . LEU A 1 83 ? 3.754 2.818 -0.281 1.00 97.06 83 LEU A N 1
ATOM 672 C CA . LEU A 1 83 ? 3.084 2.886 -1.570 1.00 97.06 83 LEU A CA 1
ATOM 673 C C . LEU A 1 83 ? 3.954 3.555 -2.652 1.00 97.06 83 LEU A C 1
ATOM 675 O O . LEU A 1 83 ? 3.735 3.304 -3.835 1.00 97.06 83 LEU A O 1
ATOM 679 N N . ASP A 1 84 ? 4.892 4.441 -2.300 1.00 96.62 84 ASP A N 1
ATOM 680 C CA . ASP A 1 84 ? 5.785 5.121 -3.256 1.00 96.62 84 ASP A CA 1
ATOM 681 C C . ASP A 1 84 ? 6.929 4.215 -3.736 1.00 96.62 84 ASP A C 1
ATOM 683 O O . ASP A 1 84 ? 7.394 4.368 -4.871 1.00 96.62 84 ASP A O 1
ATOM 687 N N . ILE A 1 85 ? 7.355 3.244 -2.919 1.00 96.06 85 ILE A N 1
ATOM 688 C CA . ILE A 1 85 ? 8.329 2.211 -3.315 1.00 96.06 85 ILE A CA 1
ATOM 689 C C . ILE A 1 85 ? 7.694 1.050 -4.088 1.00 96.06 85 ILE A C 1
ATOM 691 O O . ILE A 1 85 ? 8.416 0.298 -4.735 1.00 96.06 85 ILE A O 1
ATOM 695 N N . GLY A 1 86 ? 6.362 0.951 -4.090 1.00 95.38 86 GLY A N 1
ATOM 696 C CA . GLY A 1 86 ? 5.619 0.003 -4.918 1.00 95.38 86 GLY A CA 1
ATOM 697 C C . GLY A 1 86 ? 4.884 -1.092 -4.156 1.00 95.38 86 GLY A C 1
ATOM 698 O O . GLY A 1 86 ? 4.368 -1.999 -4.802 1.00 95.38 86 GLY A O 1
ATOM 699 N N . GLY A 1 87 ? 4.773 -1.006 -2.825 1.00 95.44 87 GLY A N 1
ATOM 700 C CA . GLY A 1 87 ? 3.826 -1.831 -2.079 1.00 95.44 87 GLY A CA 1
ATOM 701 C C . GLY A 1 87 ? 2.431 -1.690 -2.687 1.00 95.44 87 GLY A C 1
ATOM 702 O O . GLY A 1 87 ? 1.979 -0.578 -2.965 1.00 95.44 87 GLY A O 1
ATOM 703 N N . PHE A 1 88 ? 1.768 -2.815 -2.953 1.00 93.50 88 PHE A N 1
ATOM 704 C CA . PHE A 1 88 ? 0.478 -2.792 -3.636 1.00 93.50 88 PHE A CA 1
ATOM 705 C C . PHE A 1 88 ? -0.627 -2.271 -2.711 1.00 93.50 88 PHE A C 1
ATOM 707 O O . PHE A 1 88 ? -1.512 -1.528 -3.131 1.00 93.50 88 PHE A O 1
ATOM 714 N N . GLY A 1 89 ? -0.553 -2.647 -1.436 1.00 94.06 89 GLY A N 1
ATOM 715 C CA . GLY A 1 89 ? -1.428 -2.160 -0.382 1.00 94.06 89 GLY A CA 1
ATOM 716 C C . GLY A 1 89 ? -0.710 -2.116 0.959 1.00 94.06 89 GLY A C 1
ATOM 717 O O . GLY A 1 89 ? 0.364 -2.701 1.128 1.00 94.06 89 GLY A O 1
ATOM 718 N N . VAL A 1 90 ? -1.330 -1.416 1.903 1.00 97.19 90 VAL A N 1
ATOM 719 C CA . VAL A 1 90 ? -0.858 -1.287 3.281 1.00 97.19 90 VAL A CA 1
ATOM 720 C C . VAL A 1 90 ? -1.822 -2.033 4.198 1.00 97.19 90 VAL A C 1
ATOM 722 O O . VAL A 1 90 ? -3.028 -2.043 3.954 1.00 97.19 90 VAL A O 1
ATOM 725 N N . ILE A 1 91 ? -1.291 -2.654 5.242 1.00 97.12 91 ILE A N 1
ATOM 726 C CA . ILE A 1 91 ? -2.045 -3.193 6.370 1.00 97.12 91 ILE A CA 1
ATOM 727 C C . ILE A 1 91 ? -1.708 -2.310 7.572 1.00 97.12 91 ILE A C 1
ATOM 729 O O . ILE A 1 91 ? -0.536 -2.159 7.911 1.00 97.12 91 ILE A O 1
ATOM 733 N N . LEU A 1 92 ? -2.728 -1.706 8.173 1.00 98.00 92 LEU A N 1
ATOM 734 C CA . LEU A 1 92 ? -2.603 -0.925 9.399 1.00 98.00 92 LEU A CA 1
ATOM 735 C C . LEU A 1 92 ? -3.053 -1.817 10.568 1.00 98.00 92 LEU A C 1
ATOM 737 O O . LEU A 1 92 ? -4.197 -2.286 10.532 1.00 98.00 92 LEU A O 1
ATOM 741 N N . PRO A 1 93 ? -2.172 -2.147 11.528 1.00 96.75 93 PRO A N 1
ATOM 742 C CA . PRO A 1 93 ? -2.567 -2.863 12.734 1.00 96.75 93 PRO A CA 1
ATOM 743 C C . PRO A 1 93 ? -3.462 -2.003 13.636 1.00 96.75 93 PRO A C 1
ATOM 745 O O . PRO A 1 93 ? -3.549 -0.789 13.471 1.00 96.75 93 PRO A O 1
ATOM 748 N N . HIS A 1 94 ? -4.163 -2.674 14.556 1.00 97.00 94 HIS A N 1
ATOM 749 C CA . HIS A 1 94 ? -4.897 -2.042 15.660 1.00 97.00 94 HIS A CA 1
ATOM 750 C C . HIS A 1 94 ? -5.785 -0.853 15.239 1.00 97.00 94 HIS A C 1
ATOM 752 O O . HIS A 1 94 ? -5.649 0.263 15.728 1.00 97.00 94 HIS A O 1
ATOM 758 N N . VAL A 1 95 ? -6.691 -1.106 14.287 1.00 97.69 95 VAL A N 1
ATOM 759 C CA . VAL A 1 95 ? -7.743 -0.159 13.887 1.00 97.69 95 VAL A CA 1
ATOM 760 C C . VAL A 1 95 ? -9.026 -0.524 14.621 1.00 97.69 95 VAL A C 1
ATOM 762 O O . VAL A 1 95 ? -9.679 -1.514 14.280 1.00 97.69 95 VAL A O 1
ATOM 765 N N . ASP A 1 96 ? -9.395 0.294 15.596 1.00 98.00 96 ASP A N 1
ATOM 766 C CA . ASP A 1 96 ? -10.501 0.046 16.517 1.00 98.00 96 ASP A CA 1
ATOM 767 C C . ASP A 1 96 ? -11.687 0.989 16.277 1.00 98.00 96 ASP A C 1
ATOM 769 O O . ASP A 1 96 ? -12.818 0.682 16.670 1.00 98.00 96 ASP A O 1
ATOM 773 N N . THR A 1 97 ? -11.475 2.115 15.585 1.00 98.44 97 THR A N 1
ATOM 7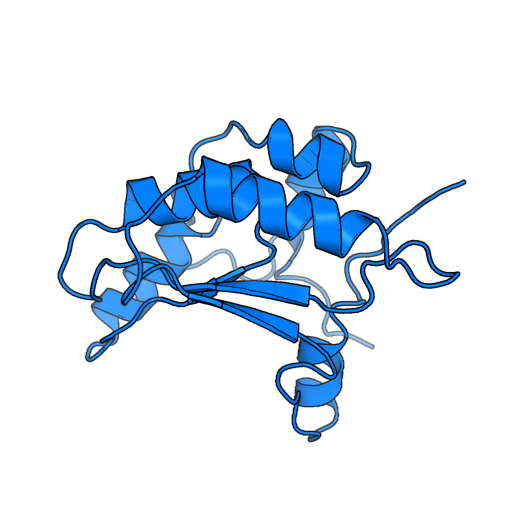74 C CA . THR A 1 97 ? -12.534 3.091 15.295 1.00 98.44 97 THR A CA 1
ATOM 775 C C . THR A 1 97 ? -12.767 3.329 13.804 1.00 98.44 97 THR A C 1
ATOM 777 O O . THR A 1 97 ? -11.923 3.102 12.932 1.00 98.44 97 THR A O 1
ATOM 780 N N . LYS A 1 98 ? -13.972 3.818 13.482 1.00 97.88 98 LYS A N 1
ATOM 781 C CA . LYS A 1 98 ? -14.331 4.210 12.114 1.00 97.88 98 LYS A CA 1
ATOM 782 C C . LYS A 1 98 ? -13.453 5.367 11.640 1.00 97.88 98 LYS A C 1
ATOM 784 O O . LYS A 1 98 ? -13.075 5.414 10.473 1.00 97.88 98 LYS A O 1
ATOM 789 N N . GLU A 1 99 ? -13.161 6.303 12.529 1.00 98.00 99 GLU A N 1
ATOM 790 C CA . GLU A 1 99 ? -12.381 7.505 12.264 1.00 98.00 99 GLU A CA 1
ATOM 791 C C . GLU A 1 99 ? -10.934 7.149 11.894 1.00 98.00 99 GLU A C 1
ATOM 793 O O . GLU A 1 99 ? -10.393 7.704 10.936 1.00 98.00 99 GLU A O 1
ATOM 798 N N . GLU A 1 100 ? -10.336 6.166 12.571 1.00 98.31 100 GLU A N 1
ATOM 799 C CA . GLU A 1 100 ? -9.023 5.607 12.217 1.00 98.31 100 GLU A CA 1
ATOM 800 C C . GLU A 1 100 ? -9.042 4.953 10.832 1.00 98.31 100 GLU A C 1
ATOM 802 O O . GLU A 1 100 ? -8.182 5.241 9.997 1.00 98.31 100 GLU A O 1
ATOM 807 N N . ALA A 1 101 ? -10.062 4.138 10.540 1.00 97.81 101 ALA A N 1
ATOM 808 C CA . ALA A 1 101 ? -10.218 3.513 9.229 1.00 97.81 101 ALA A CA 1
ATOM 809 C C . ALA A 1 101 ? -10.386 4.553 8.104 1.00 97.81 101 ALA A C 1
ATOM 811 O O . ALA A 1 101 ? -9.809 4.403 7.025 1.00 97.81 101 ALA A O 1
ATOM 812 N N . VAL A 1 102 ? -11.143 5.629 8.346 1.00 97.56 102 VAL A N 1
ATOM 813 C CA . VAL A 1 102 ? -11.308 6.736 7.389 1.00 97.56 102 VAL A CA 1
ATOM 814 C C . VAL A 1 102 ? -9.976 7.447 7.156 1.00 97.56 102 VAL A C 1
ATOM 816 O O . VAL A 1 102 ? -9.561 7.549 6.001 1.00 97.56 102 VAL A O 1
ATOM 819 N N . ARG A 1 103 ? -9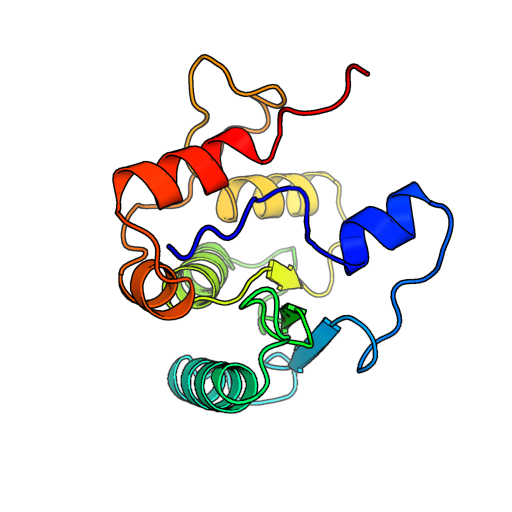.258 7.832 8.221 1.00 98.00 103 ARG A N 1
ATOM 820 C CA . ARG A 1 103 ? -7.912 8.431 8.130 1.00 98.00 103 ARG A CA 1
ATOM 821 C C . ARG A 1 103 ? -6.945 7.551 7.341 1.00 98.00 103 ARG A C 1
ATOM 823 O O . ARG A 1 103 ? -6.108 8.053 6.589 1.00 98.00 103 ARG A O 1
ATOM 830 N N . PHE A 1 104 ? -7.053 6.235 7.498 1.00 98.12 104 PHE A N 1
ATOM 831 C CA . PHE A 1 104 ? -6.216 5.288 6.776 1.00 98.12 104 PHE A CA 1
ATOM 832 C C . PHE A 1 104 ? -6.515 5.281 5.272 1.00 98.12 104 PHE A C 1
ATOM 834 O O . PHE A 1 104 ? -5.597 5.375 4.452 1.00 98.12 104 PHE A O 1
ATOM 841 N N . VAL A 1 105 ? -7.797 5.269 4.895 1.00 96.56 105 VAL A N 1
ATOM 842 C CA . VAL A 1 105 ? -8.223 5.379 3.491 1.00 96.56 105 VAL A CA 1
ATOM 843 C C . VAL A 1 105 ? -7.781 6.713 2.880 1.00 96.56 105 VAL A C 1
ATOM 845 O O . VAL A 1 105 ? -7.284 6.727 1.752 1.00 96.56 105 VAL A O 1
ATOM 848 N N . GLU A 1 106 ? -7.914 7.822 3.609 1.00 96.75 106 GLU A N 1
ATOM 849 C CA . GLU A 1 106 ? -7.449 9.148 3.181 1.00 96.75 106 GLU A CA 1
ATOM 850 C C . GLU A 1 106 ? -5.938 9.145 2.903 1.00 96.75 106 GLU A C 1
ATOM 852 O O . GLU A 1 106 ? -5.501 9.588 1.839 1.00 96.75 106 GLU A O 1
ATOM 857 N N . ALA A 1 107 ? -5.133 8.561 3.797 1.00 97.62 107 ALA A N 1
ATOM 858 C CA . ALA A 1 107 ? -3.678 8.485 3.653 1.00 97.62 107 ALA A CA 1
ATOM 859 C C . ALA A 1 107 ? -3.214 7.639 2.451 1.00 97.62 107 ALA A C 1
ATOM 861 O O . ALA A 1 107 ? -2.165 7.913 1.861 1.00 97.62 107 ALA A O 1
ATOM 862 N N . MET A 1 108 ? -3.975 6.609 2.069 1.00 95.56 108 MET A N 1
ATOM 863 C CA . MET A 1 108 ? -3.630 5.724 0.950 1.00 95.56 108 MET A CA 1
ATOM 864 C C . MET A 1 108 ? -3.913 6.337 -0.427 1.00 95.56 108 MET A C 1
ATOM 866 O O . MET A 1 108 ? -3.266 5.980 -1.421 1.00 95.56 108 MET A O 1
ATOM 870 N N . ARG A 1 109 ? -4.908 7.223 -0.516 1.00 93.12 109 ARG A N 1
ATOM 871 C CA . ARG A 1 109 ? -5.480 7.682 -1.786 1.00 93.12 109 ARG A CA 1
ATOM 872 C C . ARG A 1 109 ? -4.919 9.036 -2.193 1.00 93.12 109 ARG A C 1
ATOM 874 O O . ARG A 1 109 ? -4.715 9.913 -1.364 1.00 93.12 109 ARG A O 1
ATOM 881 N N . TYR A 1 110 ? -4.715 9.230 -3.494 1.00 93.56 110 TYR A N 1
ATOM 882 C CA . TYR A 1 110 ? -4.541 10.579 -4.036 1.00 93.56 110 TYR A CA 1
ATOM 883 C C . TYR A 1 110 ? -5.859 11.361 -3.945 1.00 93.56 110 TYR A C 1
ATOM 885 O O . TYR A 1 110 ? -6.924 10.731 -3.905 1.00 93.56 110 TYR A O 1
ATOM 893 N N . PRO A 1 111 ? -5.815 12.707 -3.986 1.00 91.88 111 PRO A N 1
ATOM 894 C CA . PRO A 1 111 ? -7.012 13.503 -4.215 1.00 91.88 111 PRO A CA 1
ATOM 895 C C . PRO A 1 111 ? -7.801 12.950 -5.413 1.00 91.88 111 PRO A C 1
ATOM 897 O O . PRO A 1 111 ? -7.186 12.626 -6.439 1.00 91.88 111 PRO A O 1
ATOM 900 N N . PRO A 1 112 ? -9.129 12.785 -5.283 1.00 88.44 112 PRO A N 1
ATOM 901 C CA . PRO A 1 112 ? -9.937 12.115 -6.290 1.00 88.44 112 PRO A CA 1
ATOM 902 C C . PRO A 1 112 ? -9.930 12.899 -7.603 1.00 88.44 112 PRO A C 1
ATOM 904 O O . PRO A 1 112 ? -9.911 14.129 -7.608 1.00 88.44 112 PRO A O 1
ATOM 907 N N . LEU A 1 113 ? -9.975 12.162 -8.712 1.00 86.56 113 LEU A N 1
ATOM 908 C CA . LEU A 1 113 ? -10.304 12.725 -10.018 1.00 86.56 113 LEU A CA 1
ATOM 909 C C . LEU A 1 113 ? -11.792 13.079 -10.071 1.00 86.56 113 LEU A C 1
ATOM 911 O O . LEU A 1 113 ? -12.598 12.452 -9.380 1.00 86.56 113 LEU A O 1
ATOM 915 N N . ASP A 1 114 ? -12.154 14.000 -10.962 1.00 85.25 114 ASP A N 1
ATOM 916 C CA . ASP A 1 114 ? -13.549 14.400 -11.187 1.00 85.25 114 ASP A CA 1
ATOM 917 C C . ASP A 1 114 ? -14.456 13.210 -11.560 1.00 85.25 114 ASP A C 1
ATOM 919 O O . ASP A 1 114 ? -15.640 13.204 -11.236 1.00 85.25 114 ASP A O 1
ATOM 923 N N . ASP A 1 115 ? -13.901 12.179 -12.213 1.00 82.69 115 ASP A N 1
ATOM 924 C CA . ASP A 1 115 ? -14.602 10.956 -12.630 1.00 82.69 115 ASP A CA 1
ATOM 925 C C . ASP A 1 115 ? -14.480 9.784 -11.629 1.00 82.69 115 ASP A C 1
ATOM 927 O O . ASP A 1 115 ? -14.839 8.648 -11.953 1.00 82.69 115 ASP A O 1
ATOM 931 N N . SER A 1 116 ? -13.978 10.024 -10.411 1.00 82.31 116 SER A N 1
ATOM 932 C CA . SER A 1 116 ? -13.857 8.990 -9.375 1.00 82.31 116 SER A CA 1
ATOM 933 C C . SER A 1 116 ? -15.231 8.514 -8.897 1.00 82.31 116 SER A C 1
ATOM 935 O O . SER A 1 116 ? -16.053 9.306 -8.446 1.00 82.31 116 SER A O 1
ATOM 937 N N . ALA A 1 117 ? -15.468 7.199 -8.898 1.00 80.56 117 ALA A N 1
ATOM 938 C CA . ALA A 1 117 ? -16.715 6.635 -8.367 1.00 80.56 117 ALA A CA 1
ATOM 939 C C . ALA A 1 117 ? -16.798 6.635 -6.826 1.00 80.56 117 ALA A C 1
ATOM 941 O O . ALA A 1 117 ? -17.877 6.432 -6.275 1.00 80.56 117 ALA A O 1
ATOM 942 N N . TYR A 1 118 ? -15.683 6.881 -6.131 1.00 83.38 118 TYR A N 1
ATOM 943 C CA . TYR A 1 118 ? -15.624 7.035 -4.675 1.00 83.38 118 TYR A CA 1
ATOM 944 C C . TYR A 1 118 ? -14.918 8.363 -4.370 1.00 83.38 118 TYR A C 1
ATOM 946 O O . TYR A 1 118 ? -13.733 8.352 -4.040 1.00 83.38 118 TYR A O 1
ATOM 954 N N . PRO A 1 119 ? -15.570 9.521 -4.557 1.00 85.94 119 PRO A N 1
ATOM 955 C CA . PRO A 1 119 ? -14.937 10.818 -4.311 1.00 85.94 119 PRO A CA 1
ATOM 956 C C . PRO A 1 119 ? -14.589 11.024 -2.829 1.00 85.94 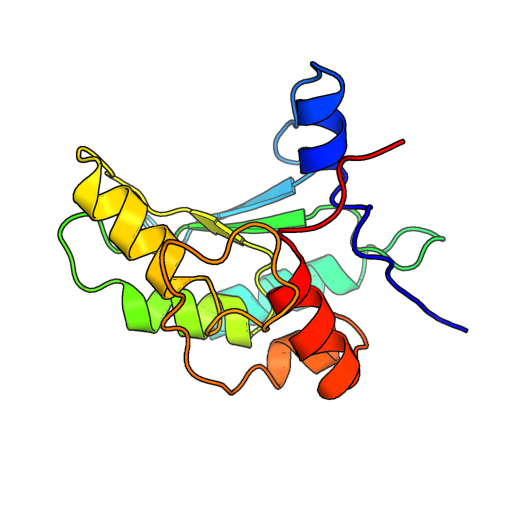119 PRO A C 1
ATOM 958 O O . PRO A 1 119 ? -13.593 11.672 -2.531 1.00 85.94 119 PRO A O 1
ATOM 961 N N . GLU A 1 120 ? -15.347 10.396 -1.925 1.00 90.69 120 GLU A N 1
ATOM 962 C CA . GLU A 1 120 ? -15.114 10.437 -0.482 1.00 90.69 120 GLU A CA 1
ATOM 963 C C . GLU A 1 120 ? -14.672 9.066 0.079 1.00 90.69 120 GLU A C 1
ATOM 965 O O . GLU A 1 120 ? -15.032 8.026 -0.490 1.00 90.69 120 GLU A O 1
ATOM 970 N N . PRO A 1 121 ? -13.897 9.039 1.181 1.00 92.81 121 PRO A N 1
ATOM 971 C CA . PRO A 1 121 ? -13.236 10.201 1.780 1.00 92.81 121 PRO A CA 1
ATOM 972 C C . PRO A 1 121 ? -12.117 10.730 0.865 1.00 92.81 121 PRO A C 1
ATOM 974 O O . PRO A 1 121 ? -11.485 9.956 0.126 1.00 92.81 121 PRO A O 1
ATOM 977 N N . ARG A 1 122 ? -11.909 12.051 0.870 1.00 93.56 122 ARG A N 1
ATOM 978 C CA . ARG A 1 122 ? -10.903 12.714 0.032 1.00 93.56 122 ARG A CA 1
ATOM 979 C C . ARG A 1 122 ? -9.492 12.227 0.377 1.00 93.56 122 ARG A C 1
ATOM 981 O O . ARG A 1 122 ? -9.006 12.422 1.480 1.00 93.56 122 ARG A O 1
ATOM 988 N N . GLY A 1 123 ? -8.797 11.664 -0.609 1.00 94.69 123 GLY A N 1
ATOM 989 C CA . GLY A 1 123 ? -7.409 11.236 -0.443 1.00 94.69 123 GLY A CA 1
ATOM 990 C C . GLY A 1 123 ? -6.428 12.391 -0.201 1.00 94.69 123 GLY A C 1
ATOM 991 O O . GLY A 1 123 ? -6.537 13.453 -0.819 1.00 94.69 123 GLY A O 1
ATOM 992 N N . GLU A 1 124 ? -5.431 12.153 0.648 1.00 95.25 124 GLU A N 1
ATOM 993 C CA . GLU A 1 124 ? -4.408 13.120 1.068 1.00 95.25 124 GLU A CA 1
ATOM 994 C C . GLU A 1 124 ? -2.981 12.714 0.673 1.00 95.25 124 GLU A C 1
ATOM 996 O O . GLU A 1 124 ? -2.017 13.435 0.946 1.00 95.25 124 GLU A O 1
ATOM 1001 N N . ARG A 1 125 ? -2.804 11.563 0.015 1.00 94.88 125 ARG A N 1
ATOM 1002 C CA . ARG A 1 125 ? -1.480 11.065 -0.363 1.00 94.88 125 ARG A CA 1
ATOM 1003 C C . ARG A 1 125 ? -0.758 12.072 -1.261 1.00 94.88 125 ARG A C 1
ATOM 1005 O O . ARG A 1 125 ? -1.230 12.419 -2.342 1.00 94.88 125 ARG A O 1
ATOM 1012 N N . GLY A 1 126 ? 0.442 12.487 -0.858 1.00 92.19 126 GLY A N 1
ATOM 1013 C CA . GLY A 1 126 ? 1.299 13.348 -1.678 1.00 92.19 126 GLY A CA 1
ATOM 1014 C C . GLY A 1 126 ? 1.892 12.622 -2.893 1.00 92.19 126 GLY A C 1
ATOM 1015 O O . GLY A 1 126 ? 2.189 11.426 -2.829 1.00 92.19 126 GLY A O 1
ATOM 1016 N N . TRP A 1 127 ? 2.142 13.349 -3.985 1.00 93.50 127 TRP A N 1
ATOM 1017 C CA . TRP A 1 127 ? 2.735 12.803 -5.212 1.00 93.50 127 TRP A CA 1
ATOM 1018 C C . TRP A 1 127 ? 4.250 12.576 -5.079 1.00 93.50 127 TRP A C 1
ATOM 1020 O O . TRP A 1 127 ? 4.993 13.453 -4.651 1.00 93.50 127 TRP A O 1
ATOM 1030 N N . GLY A 1 128 ? 4.701 11.380 -5.447 1.00 92.88 128 GLY A N 1
ATOM 1031 C CA . GLY A 1 128 ? 6.110 10.993 -5.555 1.00 92.88 128 GLY A CA 1
ATOM 1032 C C . GLY A 1 128 ? 6.343 9.503 -5.861 1.00 92.88 128 GLY A C 1
ATOM 1033 O O . GLY A 1 128 ? 7.302 8.947 -5.331 1.00 92.88 128 GLY A O 1
ATOM 1034 N N . PRO A 1 129 ? 5.518 8.814 -6.683 1.00 95.19 129 PRO A N 1
ATOM 1035 C CA . PRO A 1 129 ? 5.536 7.350 -6.776 1.00 95.19 129 PRO A CA 1
ATOM 1036 C C . PRO A 1 129 ? 6.621 6.798 -7.723 1.00 95.19 129 PRO A C 1
ATOM 1038 O O . PRO A 1 129 ? 6.377 5.853 -8.468 1.00 95.19 129 PRO A O 1
ATOM 1041 N N . GLY A 1 130 ? 7.819 7.389 -7.761 1.00 95.50 130 GLY A N 1
ATOM 1042 C CA . GLY A 1 130 ? 8.848 7.027 -8.748 1.00 95.50 130 GLY A CA 1
ATOM 1043 C C . GLY A 1 130 ? 9.342 5.576 -8.638 1.00 95.50 130 GLY A C 1
ATOM 1044 O O . GLY A 1 130 ? 9.685 4.959 -9.648 1.00 95.50 130 GLY A O 1
ATOM 1045 N N . GLY A 1 131 ? 9.369 5.009 -7.427 1.00 95.31 131 GLY A N 1
ATOM 1046 C CA . GLY A 1 131 ? 9.662 3.589 -7.211 1.00 95.31 131 GLY A CA 1
ATOM 1047 C C . GLY A 1 131 ? 8.546 2.702 -7.758 1.00 95.31 131 GLY A C 1
ATOM 1048 O O . GLY A 1 131 ? 8.793 1.862 -8.619 1.00 95.31 131 GLY A O 1
ATOM 1049 N N . ALA A 1 132 ? 7.312 2.977 -7.341 1.00 95.69 132 ALA A N 1
ATOM 1050 C CA . ALA A 1 132 ? 6.121 2.255 -7.767 1.00 95.69 132 ALA A CA 1
ATOM 1051 C C . ALA A 1 132 ? 5.926 2.288 -9.289 1.00 95.69 132 ALA A C 1
ATOM 1053 O O . ALA A 1 132 ? 5.693 1.251 -9.898 1.00 95.69 132 ALA A O 1
ATOM 1054 N N . MET A 1 133 ? 6.082 3.447 -9.930 1.00 95.12 133 MET A N 1
ATOM 1055 C CA . MET A 1 133 ? 5.981 3.574 -11.387 1.00 95.12 133 MET A CA 1
ATOM 1056 C C . MET A 1 133 ? 6.966 2.662 -12.125 1.00 95.12 133 MET A C 1
ATOM 1058 O O . MET A 1 133 ? 6.596 2.047 -13.122 1.00 95.12 133 MET A O 1
ATOM 1062 N N . ARG A 1 134 ? 8.207 2.551 -11.631 1.00 94.44 134 ARG A N 1
ATOM 1063 C CA . ARG A 1 134 ? 9.217 1.656 -12.213 1.00 94.44 134 ARG A CA 1
ATOM 1064 C C . ARG A 1 134 ? 8.864 0.190 -11.984 1.00 94.44 134 ARG A C 1
ATOM 1066 O O . ARG A 1 134 ? 8.896 -0.580 -12.934 1.00 94.44 134 ARG A O 1
ATOM 1073 N N . LEU A 1 135 ? 8.491 -0.173 -10.757 1.00 94.56 135 LEU A N 1
ATOM 1074 C CA . LEU A 1 135 ? 8.135 -1.548 -10.396 1.00 94.56 135 LEU A CA 1
ATOM 1075 C C . LEU A 1 135 ? 6.916 -2.060 -11.178 1.00 94.56 135 LEU A C 1
ATOM 1077 O O . LEU A 1 135 ? 6.851 -3.222 -11.577 1.00 94.56 135 LEU A O 1
ATOM 1081 N N . TRP A 1 136 ? 5.934 -1.191 -11.404 1.00 91.81 136 TRP A N 1
ATOM 1082 C CA . TRP A 1 136 ? 4.690 -1.544 -12.084 1.00 91.81 136 TRP A CA 1
ATOM 1083 C C . TRP A 1 136 ? 4.720 -1.304 -13.600 1.00 91.81 136 TRP A C 1
ATOM 1085 O O . TRP A 1 136 ? 3.710 -1.562 -14.250 1.00 91.81 136 TRP A O 1
ATOM 1095 N N . ASP A 1 137 ? 5.857 -0.871 -14.163 1.00 91.69 137 ASP A N 1
ATOM 1096 C CA . ASP A 1 137 ? 6.032 -0.559 -15.594 1.00 91.69 137 ASP A CA 1
ATOM 1097 C C . ASP A 1 137 ? 4.961 0.424 -16.111 1.00 91.69 137 ASP A C 1
ATOM 1099 O O . ASP A 1 137 ? 4.288 0.186 -17.114 1.00 91.69 137 ASP A O 1
ATOM 1103 N N . MET A 1 138 ? 4.755 1.525 -15.375 1.00 91.88 138 MET A N 1
ATOM 1104 C CA . MET A 1 138 ? 3.712 2.520 -15.648 1.00 91.88 138 MET A CA 1
ATOM 1105 C C . MET A 1 138 ? 4.279 3.925 -15.848 1.00 91.88 138 MET A C 1
ATOM 1107 O O . MET A 1 138 ? 5.079 4.428 -15.055 1.00 91.88 138 MET A O 1
ATOM 1111 N N . GLY A 1 139 ? 3.777 4.623 -16.869 1.00 93.75 139 GLY A N 1
ATOM 1112 C CA . GLY A 1 139 ? 4.014 6.060 -17.031 1.00 93.75 139 GLY A CA 1
ATOM 1113 C C . GLY A 1 139 ? 3.252 6.895 -15.993 1.00 93.75 139 GLY A C 1
ATOM 1114 O O . GLY A 1 139 ? 2.222 6.468 -15.479 1.00 93.75 139 GLY A O 1
ATOM 1115 N N . ALA A 1 140 ? 3.702 8.127 -15.724 1.00 91.75 140 ALA A N 1
ATOM 1116 C CA . ALA A 1 140 ? 3.129 8.985 -14.672 1.00 91.75 140 ALA A CA 1
ATOM 1117 C C . ALA A 1 140 ? 1.607 9.177 -14.801 1.00 91.75 140 ALA A C 1
ATOM 1119 O O . ALA A 1 140 ? 0.861 8.980 -13.844 1.00 91.75 140 ALA A O 1
ATOM 1120 N N . ASN A 1 141 ? 1.137 9.503 -16.009 1.00 90.56 141 ASN A N 1
ATOM 1121 C CA . ASN A 1 141 ? -0.287 9.696 -16.283 1.00 90.56 141 ASN A CA 1
ATOM 1122 C C . ASN A 1 141 ? -1.100 8.404 -16.143 1.00 90.56 141 ASN A C 1
ATOM 1124 O O . ASN A 1 141 ? -2.253 8.449 -15.721 1.00 90.56 141 ASN A O 1
ATOM 1128 N N . GLU A 1 142 ? -0.525 7.265 -16.526 1.00 90.62 142 GLU A N 1
ATOM 1129 C CA . GLU A 1 142 ? -1.175 5.960 -16.404 1.00 90.62 142 GLU A CA 1
ATOM 1130 C C . GLU A 1 142 ? -1.284 5.546 -14.939 1.00 90.62 142 GLU A C 1
ATOM 1132 O O . GLU A 1 142 ? -2.361 5.143 -14.506 1.00 90.62 142 GLU A O 1
ATOM 1137 N N . TYR A 1 143 ? -0.209 5.723 -14.170 1.00 90.44 143 TYR A N 1
ATOM 1138 C CA . TYR A 1 143 ? -0.176 5.440 -12.742 1.00 90.44 143 TYR A CA 1
ATOM 1139 C C . TYR A 1 143 ? -1.168 6.323 -11.978 1.00 90.44 143 TYR A C 1
ATOM 1141 O O . TYR A 1 143 ? -2.012 5.817 -11.241 1.00 90.44 143 TYR A O 1
ATOM 1149 N N . TYR A 1 144 ? -1.144 7.640 -12.216 1.00 87.81 144 TYR A N 1
ATOM 1150 C CA . TYR A 1 144 ? -2.059 8.575 -11.560 1.00 87.81 144 TYR A CA 1
ATOM 1151 C C . TYR A 1 144 ? -3.524 8.254 -11.864 1.00 87.81 144 TYR A C 1
ATOM 1153 O O . TYR A 1 144 ? -4.340 8.188 -10.948 1.00 87.81 144 TYR A O 1
ATOM 1161 N N . ARG A 1 145 ? -3.866 7.970 -13.129 1.00 85.62 145 ARG A N 1
ATOM 1162 C CA . ARG A 1 145 ? -5.233 7.565 -13.491 1.00 85.62 145 ARG A CA 1
ATOM 1163 C C . ARG A 1 145 ? -5.609 6.214 -12.909 1.00 85.62 145 ARG A C 1
ATOM 1165 O O . ARG A 1 145 ? -6.733 6.064 -12.462 1.00 85.62 145 ARG A O 1
ATOM 1172 N N . THR A 1 146 ? -4.702 5.246 -12.906 1.00 84.12 146 THR A N 1
ATOM 1173 C CA . THR A 1 146 ? -4.925 3.921 -12.316 1.00 84.12 146 THR A CA 1
ATOM 1174 C C . THR A 1 146 ? -5.258 4.040 -10.834 1.00 84.12 146 THR A C 1
ATOM 1176 O O . THR A 1 146 ? -6.311 3.581 -10.400 1.00 84.12 146 THR A O 1
ATOM 1179 N N . CYS A 1 147 ? -4.413 4.727 -10.067 1.00 83.38 147 CYS A N 1
ATOM 1180 C CA . CYS A 1 147 ? -4.615 4.920 -8.635 1.00 83.38 147 CYS A CA 1
ATOM 1181 C C . CYS A 1 147 ? -5.801 5.844 -8.323 1.00 83.38 147 CYS A C 1
ATOM 1183 O O . CYS A 1 147 ? -6.501 5.621 -7.340 1.00 83.38 147 CYS A O 1
ATOM 1185 N N . GLY A 1 148 ? -6.058 6.849 -9.165 1.00 73.06 148 GLY A N 1
ATOM 1186 C CA . GLY A 1 148 ? -7.190 7.770 -9.027 1.00 73.06 148 GLY A CA 1
ATOM 1187 C C . GLY A 1 148 ? -8.541 7.158 -9.414 1.00 73.06 148 GLY A C 1
ATOM 1188 O O . GLY A 1 148 ? -9.560 7.523 -8.835 1.00 73.06 148 GLY A O 1
ATOM 1189 N N . ARG A 1 149 ? -8.561 6.199 -10.352 1.00 65.38 149 ARG A N 1
ATOM 1190 C CA . ARG A 1 149 ? -9.771 5.510 -10.841 1.00 65.38 149 ARG A CA 1
ATOM 1191 C C . ARG A 1 149 ? -10.056 4.178 -10.177 1.00 65.38 149 ARG A C 1
ATOM 1193 O O . ARG A 1 149 ? -11.098 3.610 -10.479 1.00 65.38 149 ARG A O 1
ATOM 1200 N N . LEU A 1 150 ? -9.211 3.684 -9.270 1.00 51.16 150 LEU A N 1
ATOM 1201 C CA . LEU A 1 150 ? -9.408 2.415 -8.541 1.00 51.16 150 LEU A CA 1
ATOM 1202 C C . LEU A 1 150 ? -10.719 2.329 -7.718 1.00 51.16 150 LEU A C 1
ATOM 1204 O O . LEU A 1 150 ? -10.963 1.345 -7.032 1.00 51.16 150 LEU A O 1
ATOM 1208 N N . ALA A 1 151 ? -11.594 3.326 -7.838 1.00 40.72 151 ALA A N 1
ATOM 1209 C CA . ALA A 1 151 ? -12.971 3.337 -7.384 1.00 40.72 151 ALA A CA 1
ATOM 1210 C C . ALA A 1 151 ? -14.030 2.944 -8.438 1.00 40.72 151 ALA A C 1
ATOM 1212 O O . ALA A 1 151 ? -15.128 2.519 -8.092 1.00 40.72 151 ALA A O 1
ATOM 1213 N N . ALA A 1 152 ? -13.751 3.119 -9.728 1.00 33.31 152 ALA A N 1
ATOM 1214 C CA . ALA A 1 152 ? -14.742 3.072 -10.795 1.00 33.31 152 ALA A CA 1
ATOM 1215 C C . ALA A 1 152 ? -14.546 1.833 -11.673 1.00 33.31 152 ALA A C 1
ATOM 1217 O O . ALA A 1 152 ? -13.775 1.873 -12.630 1.00 33.31 152 ALA A O 1
ATOM 1218 N N . GLN A 1 153 ? -15.261 0.747 -11.352 1.00 32.94 153 GLN A N 1
ATOM 1219 C CA . GLN A 1 153 ? -15.840 -0.177 -12.342 1.00 32.94 153 GLN A CA 1
ATOM 1220 C C . GLN A 1 153 ? -16.744 -1.230 -11.673 1.00 32.94 153 GLN A C 1
ATOM 1222 O O . GLN A 1 153 ? -16.335 -2.331 -11.293 1.00 32.94 153 GLN A O 1
ATOM 1227 N N . SER A 1 154 ? -18.024 -0.878 -11.563 1.00 32.50 154 SER A N 1
ATOM 1228 C CA . SER A 1 154 ? -19.122 -1.810 -11.302 1.00 32.50 154 SER A CA 1
ATOM 1229 C C . SER A 1 154 ? -20.392 -1.364 -12.027 1.00 32.50 154 SER A C 1
ATOM 1231 O O . SER A 1 154 ? -21.353 -0.955 -11.389 1.00 32.50 154 SER A O 1
ATOM 1233 N N . ARG A 1 155 ? -20.416 -1.457 -13.364 1.00 27.39 155 ARG A N 1
ATOM 1234 C CA . ARG A 1 155 ? -21.659 -1.668 -14.131 1.00 27.39 155 ARG A CA 1
ATOM 1235 C C . ARG A 1 155 ? -21.359 -2.492 -15.382 1.00 27.39 155 ARG A C 1
ATOM 1237 O O . ARG A 1 155 ? -20.684 -2.012 -16.287 1.00 27.39 155 ARG A O 1
ATOM 1244 N N . GLY A 1 156 ? -21.855 -3.722 -15.366 1.00 30.20 156 GLY A N 1
ATOM 1245 C CA . GLY A 1 156 ? -21.770 -4.746 -16.400 1.00 30.20 156 GLY A CA 1
ATOM 1246 C C . GLY A 1 156 ? -22.300 -6.033 -15.808 1.00 30.20 156 GLY A C 1
ATOM 1247 O O . GLY A 1 156 ? -21.556 -6.602 -14.982 1.00 30.20 156 GLY A O 1
#

pLDDT: mean 85.7, std 17.79, range [27.39, 98.44]

Radius of gyration: 15.26 Å; chains: 1; bounding box: 37×33×42 Å

Secondary structure (DSSP, 8-state):
-----STT-HHHHHHHTT----BTTTEEEEE-SSS---HHHHHHHHHHHHTSB-TTS-BSSEEEEE-S--TTS--HHHHHHHHHHT-SEEE-S---SHHHHHHHHHHHSPSPPTT-S---SPP-PPS--HHHHHHTT--HHHHHHHHHHTT-----

=== Feature glossary ===
Key to the feature types in this record:

Secondary structure (8-state, DSSP). Secondary structure is the local, repeating backbone conformation. DSSP classifies it into eight states by reading the hydrogen-bond network: three helix types (H, G, I), two β types (E, B), two non-regular types (T, S), and unstructured coil (-).

Backbone torsions (φ/ψ). Backbone dihedral angles. Every residue except chain termini has a φ (preceding-C → N → Cα → C) and a ψ (N → Cα → C → next-N). They are reported in degrees following the IUPAC sign convention. Secondary structure is essentially a statement about which (φ, ψ) basin each residue occupies.

Predicted aligned error. Predicted Aligned Error (PAE) is an AlphaFold confidence matrix: entry (i, j) is the expected error in the position of residue j, in ångströms, when the prediction is superimposed on the true structure at residue i. Low PAE within a block of residues means that block is internally rigid and well-predicted; high PAE between two blocks means their relative placement is uncertain even if each block individually is confident.

B-factor. B-factor (Debye–Waller factor) reflects atomic displacement in the crystal lattice. It is an experimental observable (units Å²), not a prediction; low values mean the atom is pinned down, high values mean it moves or is heterogeneous across the crystal.

Secondary structure (3-state, P-SEA). Three-state secondary structure (P-SEA) collapses the eight DSSP classes into helix (a), strand (b), and coil (c). P-SEA assigns these from Cα geometry alone — distances and angles — without requiring backbone oxygens, so it works on any Cα trace.

Sequence. Primary structure: the covalent order of the twenty standard amino acids along the backbone. Two proteins with the same sequence will (almost always) fold to the same structure; two with 30% identity often share a fold but not the details.

pLDDT. pLDDT is the predicted lDDT-Cα score: AlphaFold's confidence that the local environment of each residue (all inter-atomic distances within 15 Å) is correctly placed. It is a per-residue number between 0 and 100, with higher meaning more reliable.

InterPro / GO / CATH / organism. Functional annotations link the protein to curated databases. InterPro entries identify conserved domains and families by matching the sequence against member-database signatures (Pfam, PROSITE, CDD, …). Gene Ontology (GO) terms describe molecular function, biological process, and cellular component in a controlled vocabulary. CATH places the structure in a hierarchical fold classification (Class/Architecture/Topology/Homologous-superfamily). The organism is the source species.

Contact-map, Ramachandran, and PAE plots. Three diagnostic plots accompany the record. The Cα contact map visualizes the tertiary structure as a 2D adjacency matrix (8 Å cutoff, sequence-local contacts suppressed). The Ramachandran plot shows the distribution of backbone (φ, ψ) torsions, with points in the α and β basins reflecting secondary structure content. The PAE plot shows AlphaFold's inter-residue confidence as a color matrix.

mmCIF coordinates. The mmCIF table is the protein's shape written out atom by atom. For each backbone N, Cα, C, and carbonyl O, it records an (x, y, z) coordinate triple in Å plus the residue type, chain letter, and residue number.

Radius of gyration, Cα contacts, bounding box. Three whole-structure scalars: the radius of gyration (RMS distance of Cα from centroid, in Å), the count of Cα–Cα contacts (pairs closer than 8 Å and separated by more than four residues in sequence — i.e. tertiary, not local, contacts), and the bounding-box dimensions. Together they distinguish compact globular folds from extended fibres or disordered chains.

Foldseek 3Di. The Foldseek 3Di string encodes local tertiary geometry as a 20-letter alphabet — one character per residue — derived from the relative positions of nearby Cα atoms. Unlike the amino-acid sequence, 3Di is a direct function of the 3D structure, so two proteins with the same fold have similar 3Di strings even at low sequence identity.

Rendered structure images. Six rendered views show the 3D structure from the faces of a cube — i.e. along ±x, ±y, ±z. Rendering representation is drawn randomly per protein from cartoon (secondary-structure ribbons), sticks (backbone bonds), or molecular surface; coloring is either N→C rainbow (blue at the N-terminus through red at the C-terminus) or one color per chain.

Nearest PDB structures. The Foldseek neighbor list gives the closest experimentally determined structures in the PDB, ranked by structural alignment. TM-score near 1 means near-identical fold; near 0.3 means only rough topology match. This is how one finds what a novel AlphaFold prediction most resembles in the solved-structure universe.

Solvent-accessible surface area. SASA measures how much of the protein is reachable by solvent. It is computed by rolling a water-sized pr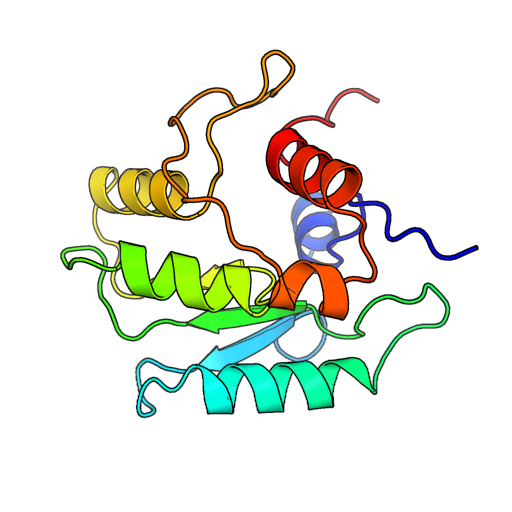obe over the atomic surface and summing the exposed area (Å²). Per-residue SASA distinguishes core (buried, low SASA) from surface (exposed, high SASA) residues; total SASA is a whole-molecule size measure.